Protein AF-A0A660WU81-F1 (afdb_monomer)

pLDDT: mean 74.86, std 11.62, range [47.41, 96.0]

Nearest PDB structures (foldseek):
  3zn3-assembly1_A-2  TM=6.740E-01  e=4.475E+00  Schizosaccharomyces pombe
  6q6h-assembly1_U  TM=6.605E-01  e=9.130E+00  Homo sapiens
  8pkp-assembly1_U  TM=6.583E-01  e=9.742E+00  Homo sapiens
  7dco-assembly1_I  TM=4.039E-01  e=5.435E+00  Saccharomyces cerevisiae

Radius of gyration: 25.13 Å; Cα contacts (8 Å, |Δi|>4): 30; chains: 1; bounding box: 43×25×76 Å

Sequence (91 aa):
MFEFFLKGGFLMWPILLCSVIAFAIVLERLWYFHRIKTNVGNLIAQVKKLLQEDKLEEAERLCKETRGPVAHILAVGIHIYLQVLPKILKL

Foldseek 3Di:
DCVVVVVCPPVVVVVVVVVVVVVVVVVVVVVVVVVQPPPQVVLVVVLVVCVVVVNLVVSLVSLVPDDDPNSVVSNVVSVVVVVCVVVVVVD

Secondary structure (DSSP, 8-state):
-HHHHHHTGGGHHHHHHHHHHHHHHHHHHHHHHHHHHHHHHHHHHHHHHHHHTT-HHHHHHHHHHS-SHHHHHHHHHHHHHHHHHHHHTT-

Solvent-accessible surface area (backbone atoms only — not comparable to full-atom values): 5149 Å² total; per-residue (Å²): 120,70,66,60,67,66,70,45,51,81,66,47,57,58,54,54,50,48,52,53,52,51,49,51,53,50,51,52,50,51,51,53,54,51,61,57,55,69,54,52,63,57,50,53,53,51,42,52,51,28,56,73,70,71,36,58,70,60,32,43,50,55,21,69,73,40,90,46,77,65,28,50,55,49,29,54,52,50,53,50,50,64,64,45,52,70,60,60,77,73,110

Mean predicted aligned error: 11.71 Å

Structure (mmCIF, N/CA/C/O backbone):
data_AF-A0A660WU81-F1
#
_entry.id   AF-A0A660WU81-F1
#
loop_
_atom_site.group_PDB
_atom_site.id
_atom_site.type_symbol
_atom_site.label_atom_id
_atom_site.label_alt_id
_atom_site.label_comp_id
_atom_site.label_asym_id
_atom_site.label_entity_id
_atom_site.label_seq_id
_atom_site.pdbx_PDB_ins_code
_atom_site.Cartn_x
_atom_site.Cartn_y
_atom_site.Cartn_z
_atom_site.occupancy
_atom_site.B_iso_or_equiv
_atom_site.auth_seq_id
_atom_site.auth_comp_id
_atom_site.auth_asym_id
_atom_site.auth_atom_id
_atom_site.pdbx_PDB_model_num
ATOM 1 N N . MET A 1 1 ? 8.664 -8.108 -42.615 1.00 54.62 1 MET A N 1
ATOM 2 C CA . MET A 1 1 ? 8.517 -7.737 -41.185 1.00 54.62 1 MET A CA 1
ATOM 3 C C . MET A 1 1 ? 9.808 -7.925 -40.379 1.00 54.62 1 MET A C 1
ATOM 5 O O . MET A 1 1 ? 10.126 -7.021 -39.626 1.00 54.62 1 MET A O 1
ATOM 9 N N . PHE A 1 2 ? 10.601 -8.990 -40.573 1.00 55.16 2 PHE A N 1
ATOM 10 C CA . PHE A 1 2 ? 11.917 -9.154 -39.911 1.00 55.16 2 PHE A CA 1
ATOM 11 C C . PHE A 1 2 ? 13.009 -8.151 -40.351 1.00 55.16 2 PHE A C 1
ATOM 13 O O . PHE A 1 2 ? 13.917 -7.854 -39.583 1.00 55.16 2 PHE A O 1
ATOM 20 N N . GLU A 1 3 ? 12.877 -7.557 -41.540 1.00 58.16 3 GLU A N 1
ATOM 21 C CA . GLU A 1 3 ? 13.786 -6.526 -42.080 1.00 58.16 3 GLU A CA 1
ATOM 22 C C . GLU A 1 3 ? 13.894 -5.265 -41.195 1.00 58.16 3 GLU A C 1
ATOM 24 O O . GLU A 1 3 ? 14.962 -4.666 -41.091 1.00 58.16 3 GLU A O 1
ATOM 29 N N . PHE A 1 4 ? 12.808 -4.867 -40.513 1.00 61.12 4 PHE A N 1
ATOM 30 C CA . PHE A 1 4 ? 12.818 -3.709 -39.605 1.00 61.12 4 PHE A CA 1
ATOM 31 C C . PHE A 1 4 ? 13.608 -3.989 -38.322 1.00 61.12 4 PHE A C 1
ATOM 33 O O . PHE A 1 4 ? 14.231 -3.081 -37.777 1.00 61.12 4 PHE A O 1
ATOM 40 N N . PHE A 1 5 ? 13.623 -5.249 -37.876 1.00 59.31 5 PHE A N 1
ATOM 41 C CA . PHE A 1 5 ? 14.350 -5.683 -36.685 1.00 59.31 5 PHE A CA 1
ATOM 42 C C . PHE A 1 5 ? 15.871 -5.700 -36.925 1.00 59.31 5 PHE A C 1
ATOM 44 O O . PHE A 1 5 ? 16.643 -5.343 -36.042 1.00 59.31 5 PHE A O 1
ATOM 51 N N . LEU A 1 6 ? 16.320 -6.046 -38.139 1.00 59.69 6 LEU A N 1
ATOM 52 C CA . LEU A 1 6 ? 17.741 -5.951 -38.504 1.00 59.69 6 LEU A CA 1
ATOM 53 C C . LEU A 1 6 ? 18.187 -4.507 -38.798 1.00 59.69 6 LEU A C 1
ATOM 55 O O . LEU A 1 6 ? 19.314 -4.145 -38.467 1.00 59.69 6 LEU A O 1
ATOM 59 N N . LYS A 1 7 ? 17.319 -3.656 -39.369 1.00 62.19 7 LYS A N 1
ATOM 60 C CA 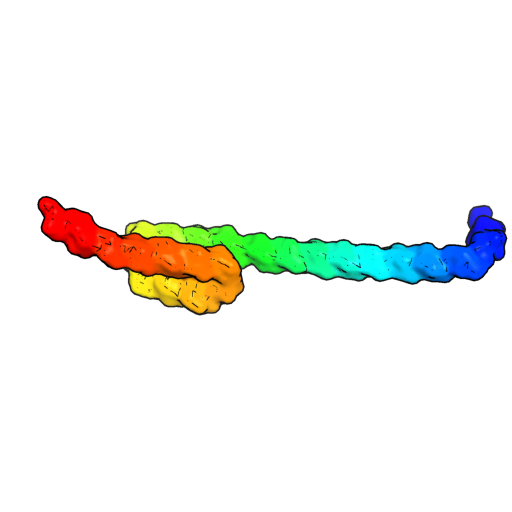. LYS A 1 7 ? 17.628 -2.229 -39.617 1.00 62.19 7 LYS A CA 1
ATOM 61 C C . LYS A 1 7 ? 17.636 -1.360 -38.359 1.00 62.19 7 LYS A C 1
ATOM 63 O O . LYS A 1 7 ? 18.282 -0.317 -38.362 1.00 62.19 7 LYS A O 1
ATOM 68 N N . GLY A 1 8 ? 16.934 -1.769 -37.301 1.00 65.00 8 GLY A N 1
ATOM 69 C CA . GLY A 1 8 ? 16.886 -1.038 -36.033 1.00 65.00 8 GLY A CA 1
ATOM 70 C C . GLY A 1 8 ? 18.221 -0.999 -35.277 1.00 65.00 8 GLY A C 1
ATOM 71 O O . GLY A 1 8 ? 18.409 -0.125 -34.432 1.00 65.00 8 GLY A O 1
ATOM 72 N N . GLY A 1 9 ? 19.164 -1.891 -35.604 1.00 76.44 9 GLY A N 1
ATOM 73 C CA . GLY A 1 9 ? 20.534 -1.861 -35.089 1.00 76.44 9 GLY A CA 1
ATOM 74 C C . GLY A 1 9 ? 20.629 -1.810 -33.556 1.00 76.44 9 GLY A C 1
ATOM 75 O O . GLY A 1 9 ? 19.731 -2.241 -32.834 1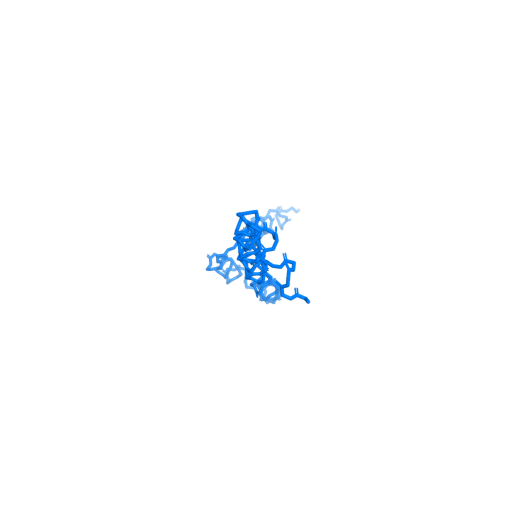.00 76.44 9 GLY A O 1
ATOM 76 N N . PHE A 1 10 ? 21.728 -1.245 -33.050 1.00 78.06 10 PHE A N 1
ATOM 77 C CA . PHE A 1 10 ? 22.029 -1.094 -31.616 1.00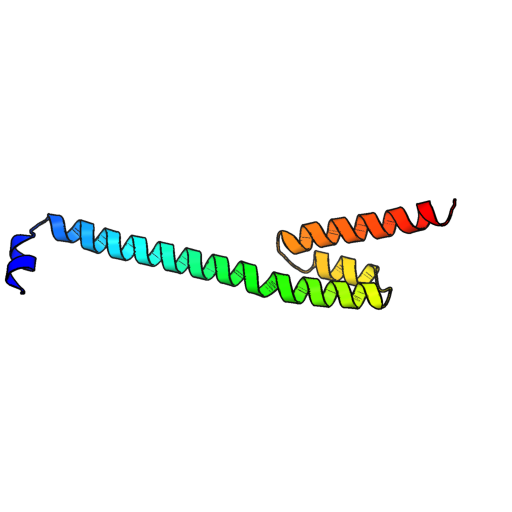 78.06 10 PHE A CA 1
ATOM 78 C C . PHE A 1 10 ? 20.892 -0.452 -30.796 1.00 78.06 10 PHE A C 1
ATOM 80 O O . PHE A 1 10 ? 20.729 -0.761 -29.619 1.00 78.06 10 PHE A O 1
ATOM 87 N N . LEU A 1 11 ? 20.065 0.392 -31.423 1.00 81.06 11 LEU A N 1
ATOM 88 C CA . LEU A 1 11 ? 18.938 1.095 -30.800 1.00 81.06 11 LEU A CA 1
ATOM 89 C C . LEU A 1 11 ? 17.800 0.174 -30.343 1.00 81.06 11 LEU A C 1
ATOM 91 O O . LEU A 1 11 ? 17.026 0.555 -29.468 1.00 81.06 11 LEU A O 1
ATOM 95 N N . MET A 1 12 ? 17.696 -1.046 -30.865 1.00 84.00 12 MET A N 1
ATOM 96 C CA . MET A 1 12 ? 16.639 -1.972 -30.450 1.00 84.00 12 MET A CA 1
ATOM 97 C C . MET A 1 12 ? 16.859 -2.604 -29.082 1.00 84.00 12 MET A C 1
ATOM 99 O O . MET A 1 12 ? 15.901 -2.872 -28.356 1.00 84.00 12 MET A O 1
ATOM 103 N N . TRP A 1 13 ? 18.116 -2.831 -28.720 1.00 83.88 13 TRP A N 1
ATOM 104 C CA . TRP A 1 13 ? 18.478 -3.445 -27.452 1.00 83.88 13 TRP A CA 1
ATOM 105 C C . TRP A 1 13 ? 18.041 -2.619 -26.226 1.00 83.88 13 TRP A C 1
ATOM 107 O O . TRP A 1 13 ? 17.397 -3.191 -25.344 1.00 83.88 13 TRP A O 1
ATOM 117 N N . PRO A 1 14 ? 18.263 -1.286 -26.163 1.00 89.12 14 PRO A N 1
ATOM 118 C CA . PRO A 1 14 ? 17.779 -0.474 -25.050 1.00 89.12 14 PRO A CA 1
ATOM 119 C C . PRO A 1 14 ? 16.254 -0.348 -25.024 1.00 89.12 14 PRO A C 1
ATOM 121 O O . PRO A 1 14 ? 15.690 -0.260 -23.939 1.00 89.12 14 PRO A O 1
ATOM 124 N N . ILE A 1 15 ? 15.565 -0.381 -26.171 1.00 89.31 15 ILE A N 1
ATOM 125 C CA . ILE A 1 15 ? 14.092 -0.354 -26.204 1.00 89.31 15 ILE A CA 1
ATOM 126 C C . ILE A 1 15 ? 13.530 -1.642 -25.599 1.00 89.31 15 ILE A C 1
ATOM 128 O O . ILE A 1 15 ? 12.622 -1.591 -24.768 1.00 89.31 15 ILE A O 1
ATOM 132 N N . LEU A 1 16 ? 14.099 -2.791 -25.968 1.00 88.44 16 LEU A N 1
ATOM 133 C CA . LEU A 1 16 ? 13.701 -4.083 -25.416 1.00 88.44 16 LEU A CA 1
ATOM 134 C C . LEU A 1 16 ? 13.988 -4.143 -23.910 1.00 88.44 16 LEU A C 1
ATOM 136 O O . LEU A 1 16 ? 13.110 -4.521 -23.136 1.00 88.44 16 LEU A O 1
ATOM 140 N N . LEU A 1 17 ? 15.166 -3.680 -23.483 1.00 92.50 17 LEU A N 1
ATOM 141 C CA . LEU A 1 17 ? 15.519 -3.578 -22.067 1.00 92.50 17 LEU A CA 1
ATOM 142 C C . LEU A 1 17 ? 14.554 -2.654 -21.306 1.00 92.50 17 LEU A C 1
ATOM 144 O O . LEU A 1 17 ? 14.052 -3.022 -20.246 1.00 92.50 17 LEU A O 1
ATOM 148 N N . CYS A 1 18 ? 14.246 -1.483 -21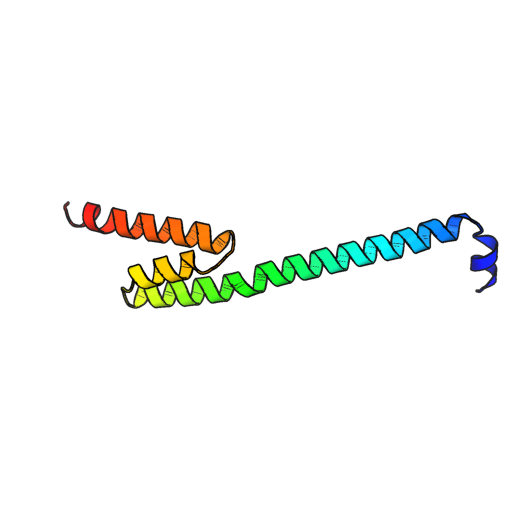.865 1.00 92.81 18 CYS A N 1
ATOM 149 C CA . CYS A 1 18 ? 13.313 -0.526 -21.279 1.00 92.81 18 CYS A CA 1
ATOM 150 C C . CYS A 1 18 ? 11.908 -1.126 -21.148 1.00 92.81 18 CYS A C 1
ATOM 152 O O . CYS A 1 18 ? 11.275 -0.970 -20.109 1.00 92.81 18 CYS A O 1
ATOM 154 N N . SER A 1 19 ? 11.447 -1.889 -22.144 1.00 94.81 19 SER A N 1
ATOM 155 C CA . SER A 1 19 ? 10.163 -2.594 -22.081 1.00 94.81 19 SER A CA 1
ATOM 156 C C . SER A 1 19 ? 10.126 -3.624 -20.952 1.00 94.81 19 SER A C 1
ATOM 158 O O . SER A 1 19 ? 9.126 -3.708 -20.240 1.00 94.81 19 SER A O 1
ATOM 160 N N . VAL A 1 20 ? 11.197 -4.400 -20.768 1.00 95.44 20 VAL A N 1
ATOM 161 C CA . VAL A 1 20 ? 11.282 -5.397 -19.689 1.00 95.44 20 VAL A CA 1
ATOM 162 C C . VAL A 1 20 ? 11.300 -4.714 -18.321 1.00 95.44 20 VAL A C 1
ATOM 164 O O . VAL A 1 20 ? 10.561 -5.121 -17.427 1.00 95.44 20 VAL A O 1
ATOM 167 N N . ILE A 1 21 ? 12.083 -3.642 -18.165 1.00 96.00 21 ILE A N 1
ATOM 168 C CA . ILE A 1 21 ? 12.154 -2.869 -16.917 1.00 96.00 21 ILE A CA 1
ATOM 169 C C . ILE A 1 21 ? 10.803 -2.214 -16.609 1.00 96.00 21 ILE A C 1
ATOM 171 O O . ILE A 1 21 ? 10.303 -2.325 -15.491 1.00 96.00 21 ILE A O 1
ATOM 175 N N . ALA A 1 22 ? 10.178 -1.573 -17.598 1.00 95.19 22 ALA A N 1
ATOM 176 C CA . ALA A 1 22 ? 8.863 -0.963 -17.445 1.00 95.19 22 ALA A CA 1
ATOM 177 C C . ALA A 1 22 ? 7.821 -2.006 -17.025 1.00 95.19 22 ALA A C 1
ATOM 179 O O . ALA A 1 22 ? 7.049 -1.767 -16.097 1.00 95.19 22 ALA A O 1
ATOM 180 N N . PHE A 1 23 ? 7.836 -3.186 -17.648 1.00 95.44 23 PHE A N 1
ATOM 181 C CA . PHE A 1 23 ? 6.929 -4.272 -17.294 1.00 95.44 23 PHE A CA 1
ATOM 182 C C . PHE A 1 23 ? 7.169 -4.794 -15.871 1.00 95.44 23 PHE A C 1
ATOM 184 O O . PHE A 1 23 ? 6.211 -4.982 -15.121 1.00 95.44 23 PHE A O 1
ATOM 191 N N . ALA A 1 24 ? 8.430 -4.954 -15.460 1.00 94.69 24 ALA A N 1
ATOM 192 C CA . ALA A 1 24 ? 8.781 -5.354 -14.098 1.00 94.69 24 ALA A CA 1
ATOM 193 C C . ALA A 1 24 ? 8.267 -4.348 -13.052 1.00 94.69 24 ALA A C 1
ATOM 195 O O . ALA A 1 24 ? 7.640 -4.748 -12.072 1.00 94.69 24 ALA A O 1
ATOM 196 N N . ILE A 1 25 ? 8.440 -3.043 -13.295 1.00 94.38 25 ILE A N 1
ATOM 197 C CA . ILE A 1 25 ? 7.940 -1.981 -12.406 1.00 94.38 25 ILE A CA 1
ATOM 198 C C . ILE A 1 25 ? 6.407 -1.985 -12.348 1.00 94.38 25 ILE A C 1
ATOM 200 O O . ILE A 1 25 ? 5.824 -1.791 -11.279 1.00 94.38 25 ILE A O 1
ATOM 204 N N . VAL A 1 26 ? 5.735 -2.204 -13.482 1.00 95.44 26 VAL A N 1
ATOM 205 C CA . VAL A 1 26 ? 4.268 -2.291 -13.532 1.00 95.44 26 VAL A CA 1
ATOM 206 C C . VAL A 1 26 ? 3.769 -3.484 -12.720 1.00 95.44 26 VAL A C 1
ATOM 208 O O . VAL A 1 26 ? 2.831 -3.323 -11.937 1.00 95.44 26 VAL A O 1
ATOM 211 N N . LEU A 1 27 ? 4.408 -4.650 -12.846 1.00 94.38 27 LEU A N 1
ATOM 212 C CA . LEU A 1 27 ? 4.078 -5.826 -12.040 1.00 94.38 27 LEU A CA 1
ATOM 213 C C . LEU A 1 27 ? 4.306 -5.573 -10.548 1.00 94.38 27 LEU A C 1
ATOM 215 O O . LEU A 1 27 ? 3.417 -5.863 -9.748 1.00 94.38 27 LEU A O 1
ATOM 219 N N . GLU A 1 28 ? 5.441 -4.983 -10.171 1.00 91.88 28 GLU A N 1
ATOM 220 C CA . GLU A 1 28 ? 5.738 -4.649 -8.776 1.00 91.88 28 GLU A CA 1
ATOM 221 C C . GLU A 1 28 ? 4.697 -3.679 -8.199 1.00 91.88 28 GLU A C 1
ATOM 223 O O . GLU A 1 28 ? 4.143 -3.925 -7.124 1.00 91.88 28 GLU A O 1
ATOM 228 N N . ARG A 1 29 ? 4.340 -2.625 -8.948 1.00 88.75 29 ARG A N 1
ATOM 229 C CA . ARG A 1 29 ? 3.281 -1.687 -8.545 1.00 88.75 29 ARG A CA 1
ATOM 230 C C . ARG A 1 29 ? 1.920 -2.356 -8.429 1.00 88.75 29 ARG A C 1
ATOM 232 O O . ARG A 1 29 ? 1.201 -2.065 -7.474 1.00 88.75 29 ARG A O 1
ATOM 239 N N . LEU A 1 30 ? 1.549 -3.222 -9.372 1.00 88.12 30 LEU A N 1
ATOM 240 C CA . LEU A 1 30 ? 0.278 -3.948 -9.326 1.00 88.12 30 LEU A CA 1
ATOM 241 C C . LEU A 1 30 ? 0.213 -4.856 -8.099 1.00 88.12 30 LEU A C 1
ATOM 243 O O . LEU A 1 30 ? -0.797 -4.861 -7.395 1.00 88.12 30 LEU A O 1
ATOM 247 N N . TRP A 1 31 ? 1.297 -5.571 -7.801 1.00 84.31 31 TRP A N 1
ATOM 248 C CA . TRP A 1 31 ? 1.371 -6.454 -6.642 1.00 84.31 31 TRP A CA 1
ATOM 249 C C . TRP A 1 31 ? 1.345 -5.673 -5.326 1.00 84.31 31 TRP A C 1
ATOM 251 O O . TRP A 1 31 ? 0.598 -6.024 -4.411 1.00 84.31 31 TRP A O 1
ATOM 261 N N . TYR A 1 32 ? 2.075 -4.557 -5.249 1.00 82.81 32 TYR A N 1
ATOM 262 C CA . TYR A 1 32 ? 2.047 -3.641 -4.109 1.00 82.81 32 TYR A CA 1
ATOM 263 C C . TYR A 1 32 ? 0.643 -3.066 -3.874 1.00 82.81 32 TYR A C 1
ATOM 265 O O . TYR A 1 32 ? 0.127 -3.102 -2.755 1.00 82.81 32 TYR A O 1
ATOM 273 N N . PHE A 1 33 ? -0.019 -2.605 -4.937 1.00 77.69 33 PHE A N 1
ATOM 274 C CA . PHE A 1 33 ? -1.374 -2.065 -4.858 1.00 77.69 33 PHE A CA 1
ATOM 275 C C . PHE A 1 33 ? -2.398 -3.126 -4.435 1.00 77.69 33 PHE A C 1
ATOM 277 O O . PHE A 1 33 ? -3.263 -2.858 -3.596 1.00 77.69 33 PHE A O 1
ATOM 284 N N . HIS A 1 34 ? -2.281 -4.346 -4.964 1.00 72.94 34 HIS A N 1
ATOM 285 C CA . HIS A 1 34 ? -3.151 -5.455 -4.581 1.00 72.94 34 HIS A CA 1
ATOM 286 C C . HIS A 1 34 ? -2.942 -5.847 -3.110 1.00 72.94 34 HIS A C 1
ATOM 288 O O . HIS A 1 34 ? -3.910 -5.991 -2.363 1.00 72.94 34 HIS A O 1
ATOM 294 N N . ARG A 1 35 ? -1.685 -5.908 -2.652 1.00 67.19 35 ARG A N 1
ATOM 295 C CA . ARG A 1 35 ? -1.336 -6.204 -1.254 1.00 67.19 35 ARG A CA 1
ATOM 296 C C . ARG A 1 35 ? -1.897 -5.172 -0.272 1.00 67.19 35 ARG A C 1
ATOM 298 O O . ARG A 1 35 ? -2.324 -5.552 0.816 1.00 67.19 35 ARG A O 1
ATOM 305 N N . ILE A 1 36 ? -1.937 -3.891 -0.647 1.00 64.75 36 ILE A N 1
ATOM 306 C CA . ILE A 1 36 ? -2.545 -2.838 0.184 1.00 64.75 36 ILE A CA 1
ATOM 307 C C . ILE A 1 36 ? -4.063 -3.024 0.290 1.00 64.75 36 ILE A C 1
ATOM 309 O O . ILE A 1 36 ? -4.620 -2.879 1.377 1.00 64.75 36 ILE A O 1
ATOM 313 N N . LYS A 1 37 ? -4.747 -3.369 -0.806 1.00 59.50 37 LYS A N 1
ATOM 314 C CA . LYS A 1 37 ? -6.212 -3.509 -0.801 1.00 59.50 37 LYS A CA 1
ATOM 315 C C . LYS A 1 37 ? -6.715 -4.716 -0.005 1.00 59.50 37 LYS A C 1
ATOM 317 O O . LYS A 1 37 ? -7.738 -4.593 0.666 1.00 59.50 37 LYS A O 1
ATOM 322 N N . THR A 1 38 ? -6.016 -5.849 -0.039 1.00 56.91 38 THR A N 1
ATOM 323 C CA . THR A 1 38 ? -6.531 -7.113 0.524 1.00 56.9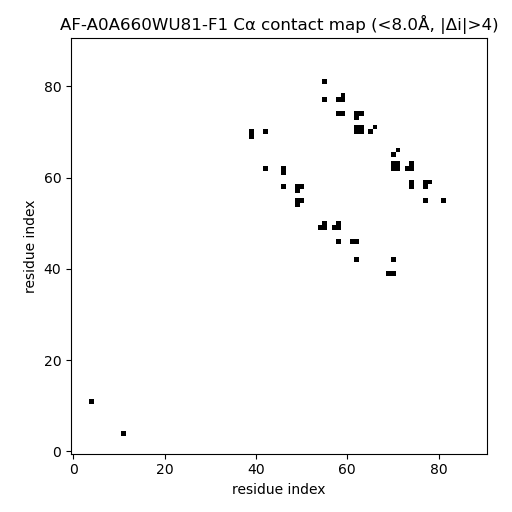1 38 THR A CA 1
ATOM 324 C C . THR A 1 38 ? -6.666 -7.112 2.052 1.00 56.91 38 THR A C 1
ATOM 326 O O . THR A 1 38 ? -7.529 -7.805 2.580 1.00 56.91 38 THR A O 1
ATOM 329 N N . ASN A 1 39 ? -5.895 -6.301 2.785 1.00 61.53 39 ASN A N 1
ATOM 330 C CA . ASN A 1 39 ? -5.986 -6.275 4.252 1.00 61.53 39 ASN A CA 1
ATOM 331 C C . ASN A 1 39 ? -6.979 -5.235 4.793 1.00 61.53 39 ASN A C 1
ATOM 333 O O . ASN A 1 39 ? -7.619 -5.462 5.814 1.00 61.53 39 ASN A O 1
ATOM 337 N N . VAL A 1 40 ? -7.160 -4.103 4.108 1.00 66.06 40 VAL A N 1
ATOM 338 C CA . VAL A 1 40 ? -7.894 -2.956 4.671 1.00 66.06 40 VAL A CA 1
ATOM 339 C C . VAL A 1 40 ? -9.395 -3.219 4.822 1.00 66.06 40 VAL A C 1
ATOM 341 O O . VAL A 1 40 ? -9.966 -2.914 5.867 1.00 66.06 40 VAL A O 1
ATOM 344 N N . GLY A 1 41 ? -10.043 -3.804 3.810 1.00 69.50 41 GLY A N 1
ATOM 345 C CA . GLY A 1 41 ? -11.496 -4.020 3.839 1.00 69.50 41 GLY A CA 1
ATOM 346 C C . GLY A 1 41 ? -11.939 -5.002 4.929 1.00 69.50 41 GLY A C 1
ATOM 347 O O . GLY A 1 41 ? -12.903 -4.742 5.646 1.00 69.50 41 GLY A O 1
ATOM 348 N N . ASN A 1 42 ? -11.201 -6.103 5.092 1.00 73.62 42 ASN A N 1
ATOM 349 C CA . ASN A 1 42 ? -11.504 -7.122 6.096 1.00 73.62 42 ASN A CA 1
ATOM 350 C C . ASN A 1 42 ? -11.247 -6.605 7.523 1.00 73.62 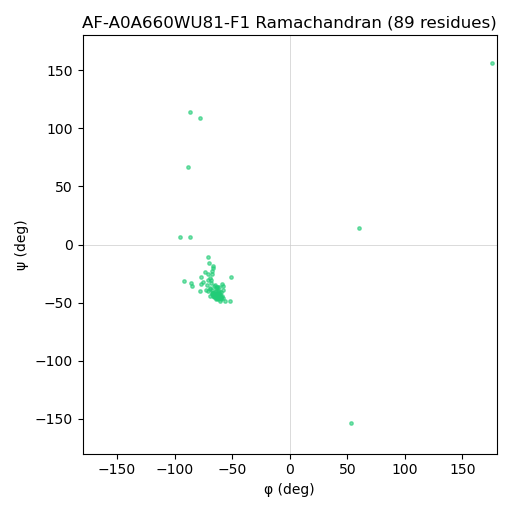42 ASN A C 1
ATOM 352 O O . ASN A 1 42 ? -12.049 -6.842 8.423 1.00 73.62 42 ASN A O 1
ATOM 356 N N . LEU A 1 43 ? -10.183 -5.818 7.714 1.00 73.19 43 LEU A N 1
ATOM 357 C CA . LEU A 1 43 ? -9.886 -5.190 9.003 1.00 73.19 43 LEU A CA 1
ATOM 358 C C . LEU A 1 43 ? -10.990 -4.258 9.472 1.00 73.19 43 LEU A C 1
ATOM 360 O O . LEU A 1 43 ? -11.434 -4.356 10.610 1.00 73.19 43 LEU A O 1
ATOM 364 N N . ILE A 1 44 ? -11.451 -3.371 8.590 1.00 73.94 44 ILE A N 1
ATOM 365 C CA . ILE A 1 44 ? -12.514 -2.421 8.924 1.00 73.94 44 ILE A CA 1
ATOM 366 C C . ILE A 1 44 ? -13.797 -3.175 9.287 1.00 73.94 44 ILE A C 1
ATOM 368 O O . ILE A 1 44 ? -14.462 -2.815 10.256 1.00 73.94 44 ILE A O 1
ATOM 372 N N . ALA A 1 45 ? -14.131 -4.239 8.550 1.00 79.81 45 ALA A N 1
ATOM 373 C CA . ALA A 1 45 ? -15.304 -5.058 8.838 1.00 79.81 45 ALA A CA 1
ATOM 374 C C . ALA A 1 45 ? -15.211 -5.755 10.209 1.00 79.81 45 ALA A C 1
ATOM 376 O O . ALA A 1 45 ? -16.169 -5.704 10.983 1.00 79.81 45 ALA A O 1
ATOM 377 N N . GLN A 1 46 ? -14.062 -6.356 10.534 1.00 77.19 46 GLN A N 1
ATOM 378 C CA . GLN A 1 46 ? -13.841 -7.021 11.823 1.00 77.19 46 GLN A CA 1
ATOM 379 C C . GLN A 1 46 ? -13.847 -6.033 12.991 1.00 77.19 46 GLN A C 1
ATOM 381 O O . GLN A 1 46 ? -14.537 -6.263 13.981 1.00 77.19 46 GLN A O 1
ATOM 386 N N . VAL A 1 47 ? -13.157 -4.900 12.856 1.00 78.06 47 VAL A N 1
ATOM 387 C CA . VAL A 1 47 ? -13.127 -3.862 13.892 1.00 78.06 47 VAL A CA 1
ATOM 388 C C . VAL A 1 47 ? -14.513 -3.275 14.123 1.00 78.06 47 VAL A C 1
ATOM 390 O O . VAL A 1 47 ? -14.918 -3.119 15.271 1.00 78.06 47 VAL A O 1
ATOM 393 N N . LYS A 1 48 ? -15.282 -3.013 13.058 1.00 76.94 48 LYS A N 1
ATOM 394 C CA . LYS A 1 48 ? -16.667 -2.543 13.184 1.00 76.94 48 LYS A CA 1
ATOM 395 C C . LYS A 1 48 ? -17.534 -3.548 13.945 1.00 76.94 48 LYS A C 1
ATOM 397 O O . LYS A 1 48 ? -18.339 -3.134 14.773 1.00 76.94 48 LYS A O 1
ATOM 402 N N . LYS A 1 49 ? -17.367 -4.848 13.682 1.00 81.75 49 LYS A N 1
ATOM 403 C CA . LYS A 1 49 ? -18.103 -5.904 14.384 1.00 81.75 49 LYS A CA 1
ATOM 404 C C . LYS A 1 49 ? -17.749 -5.939 15.875 1.00 81.75 49 LYS A C 1
ATOM 406 O O . LYS A 1 49 ? -18.655 -5.949 16.698 1.00 81.75 49 LYS A O 1
ATOM 411 N N . LEU A 1 50 ? -16.461 -5.879 16.219 1.00 79.62 50 LEU A N 1
ATOM 412 C CA . LEU A 1 50 ? -16.012 -5.841 17.617 1.00 79.62 50 LEU A CA 1
ATOM 413 C C . LEU A 1 50 ? -16.487 -4.582 18.355 1.00 79.62 50 LEU A C 1
ATOM 415 O O . LEU A 1 50 ? -16.867 -4.671 19.518 1.00 79.62 50 LEU A O 1
ATOM 419 N N . LEU A 1 51 ? -16.531 -3.431 17.672 1.00 74.75 51 LEU A N 1
ATOM 420 C CA . LEU A 1 51 ? -17.093 -2.198 18.231 1.00 74.75 51 LEU A CA 1
ATOM 421 C C . LEU A 1 51 ? -18.594 -2.325 18.532 1.00 74.75 51 LEU A C 1
ATOM 423 O O . LEU A 1 51 ? -19.056 -1.786 19.528 1.00 74.75 51 LEU A O 1
ATOM 427 N N . GLN A 1 52 ? -19.358 -3.026 17.687 1.00 76.69 52 GLN A N 1
ATOM 428 C CA . GLN A 1 52 ? -20.787 -3.276 17.930 1.00 76.69 52 GLN A CA 1
ATOM 429 C C . GLN A 1 52 ? -21.038 -4.270 19.071 1.00 76.69 52 GLN A C 1
ATOM 431 O O . GLN A 1 52 ? -22.101 -4.229 19.682 1.00 76.69 52 GLN A O 1
ATOM 436 N N . GLU A 1 53 ? -20.081 -5.154 19.350 1.00 80.31 53 GLU A N 1
ATOM 437 C CA . GLU A 1 53 ? -20.137 -6.108 20.464 1.00 80.31 53 GLU A CA 1
ATOM 438 C C . GLU A 1 53 ? -19.607 -5.515 21.789 1.00 80.31 53 GLU A C 1
ATOM 440 O O . GLU A 1 53 ? -19.477 -6.252 22.761 1.00 80.31 53 GLU A O 1
ATOM 445 N N . ASP A 1 54 ? -19.297 -4.210 21.834 1.00 72.50 54 ASP A N 1
ATOM 446 C CA . ASP A 1 54 ? -18.703 -3.487 22.980 1.00 72.50 54 ASP A CA 1
ATOM 447 C C . ASP A 1 54 ? -17.315 -4.017 23.417 1.00 72.50 54 ASP A C 1
ATOM 449 O O . ASP A 1 54 ? -16.774 -3.664 24.464 1.00 72.50 54 ASP A O 1
ATOM 453 N N . LYS A 1 55 ? -16.667 -4.841 22.581 1.00 77.50 55 LYS A N 1
ATOM 454 C CA . LYS A 1 55 ? -15.360 -5.463 22.862 1.00 77.50 55 LYS A CA 1
ATOM 455 C C . LYS A 1 55 ? -14.206 -4.567 22.425 1.00 77.50 55 LYS A C 1
ATOM 457 O O . LYS A 1 55 ? -13.448 -4.877 21.502 1.00 77.50 55 LYS A O 1
ATOM 462 N N . LEU A 1 56 ? -14.072 -3.429 23.095 1.00 72.88 56 LEU A N 1
ATOM 463 C CA . LEU A 1 56 ? -13.086 -2.405 22.744 1.00 72.88 56 LEU A CA 1
ATOM 464 C C . LEU A 1 56 ? -11.628 -2.877 22.930 1.00 72.88 56 LEU A C 1
ATOM 466 O O . LEU A 1 56 ? -10.772 -2.539 22.112 1.00 72.88 56 LEU A O 1
ATOM 470 N N . GLU A 1 57 ? -11.351 -3.713 23.935 1.00 73.81 57 GLU A N 1
ATOM 471 C CA . GLU A 1 57 ? -10.013 -4.285 24.168 1.00 73.81 57 GLU A CA 1
ATOM 472 C C . GLU A 1 57 ? -9.581 -5.247 23.049 1.00 73.81 57 GLU A C 1
ATOM 474 O O . GLU A 1 57 ? -8.440 -5.201 22.578 1.00 73.81 57 GLU A O 1
ATOM 479 N N . GLU A 1 58 ? -10.497 -6.096 22.567 1.00 75.62 58 GLU A N 1
ATOM 480 C CA . GLU A 1 58 ? -10.221 -6.982 21.431 1.00 75.62 58 GLU A CA 1
ATOM 481 C C . GLU A 1 58 ? -9.996 -6.173 20.149 1.00 75.62 58 GLU A C 1
ATOM 483 O O . GLU A 1 58 ? -9.143 -6.528 19.333 1.00 75.62 58 GLU A O 1
ATOM 488 N N . ALA A 1 59 ? -10.721 -5.060 19.981 1.00 72.56 59 ALA A N 1
ATOM 489 C CA . ALA A 1 59 ? -10.598 -4.214 18.801 1.00 72.56 59 ALA A CA 1
ATOM 490 C C . ALA A 1 59 ? -9.227 -3.522 18.769 1.00 72.56 59 ALA A C 1
ATOM 492 O O . ALA A 1 59 ? -8.590 -3.459 17.714 1.00 72.56 59 ALA A O 1
ATOM 493 N N . GLU A 1 60 ? -8.728 -3.072 19.925 1.00 72.06 60 GLU A N 1
ATOM 494 C CA . GLU A 1 60 ? -7.376 -2.524 20.056 1.00 72.06 60 GLU A CA 1
ATOM 495 C C . GLU A 1 60 ? -6.313 -3.583 19.729 1.00 72.06 60 GLU A C 1
ATOM 497 O O . GLU A 1 60 ? -5.368 -3.316 18.976 1.00 72.06 60 GLU A O 1
ATOM 502 N N . ARG A 1 61 ? -6.482 -4.805 20.248 1.00 76.88 61 ARG A N 1
ATOM 503 C CA . ARG A 1 61 ? -5.547 -5.912 20.013 1.00 76.88 61 ARG A CA 1
ATOM 504 C C . ARG A 1 61 ? -5.492 -6.314 18.539 1.00 76.88 61 ARG A C 1
ATOM 506 O O . ARG A 1 61 ? -4.398 -6.453 17.994 1.00 76.88 61 ARG A O 1
ATOM 513 N N . LEU A 1 62 ? -6.644 -6.400 17.873 1.00 75.19 62 LEU A N 1
ATOM 514 C CA . LEU A 1 62 ? -6.741 -6.704 16.443 1.00 75.19 62 LEU A CA 1
ATOM 515 C C . LEU A 1 62 ? -6.058 -5.628 15.579 1.00 75.19 62 LEU A C 1
ATOM 517 O O . LEU A 1 62 ? -5.357 -5.944 14.61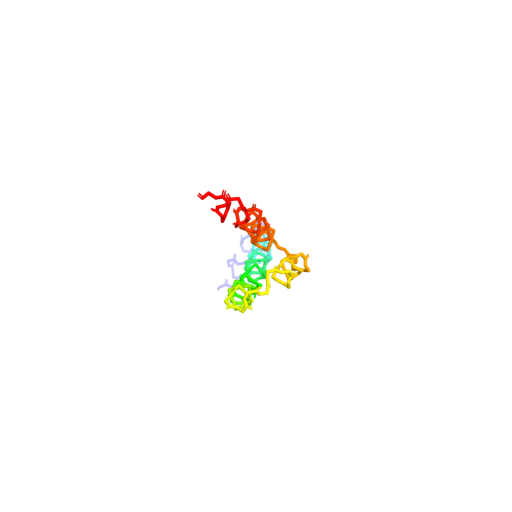0 1.00 75.19 62 LEU A O 1
ATOM 521 N N . CYS A 1 63 ? -6.209 -4.352 15.952 1.00 69.69 63 CYS A N 1
ATOM 522 C CA . CYS A 1 63 ? -5.521 -3.250 15.278 1.00 69.69 63 CYS A CA 1
ATOM 523 C C . CYS A 1 63 ? -4.001 -3.266 15.519 1.00 69.69 63 CYS A C 1
ATOM 525 O O . CYS A 1 63 ? -3.247 -2.900 14.619 1.00 69.69 63 CYS A O 1
ATOM 527 N N . LYS A 1 64 ? -3.540 -3.706 16.700 1.00 69.88 64 LYS A N 1
ATOM 528 C CA . LYS A 1 64 ? -2.109 -3.867 17.025 1.00 69.88 64 LYS A CA 1
ATOM 529 C C . LYS A 1 64 ? -1.461 -5.058 16.319 1.00 69.88 64 LYS A C 1
ATOM 531 O O . LYS A 1 64 ? -0.319 -4.944 15.877 1.00 69.88 64 LYS A O 1
ATOM 536 N N . GLU A 1 65 ? -2.164 -6.185 16.207 1.00 70.69 65 GLU A N 1
ATOM 537 C CA . GLU A 1 65 ? -1.663 -7.363 15.484 1.00 70.69 65 GLU A CA 1
ATOM 538 C C . GLU A 1 65 ? -1.594 -7.121 13.976 1.00 70.69 65 GLU A C 1
ATOM 540 O O . GLU A 1 65 ? -0.722 -7.666 13.290 1.00 70.69 65 GLU A O 1
ATOM 545 N N . THR A 1 66 ? -2.460 -6.256 13.446 1.00 70.62 66 THR A N 1
ATOM 546 C CA . THR A 1 66 ? -2.481 -6.026 12.009 1.00 70.62 66 THR A CA 1
ATOM 547 C C . THR A 1 66 ? -1.488 -4.960 11.566 1.00 70.62 66 THR A C 1
ATOM 549 O O . THR A 1 66 ? -1.625 -3.769 11.826 1.00 70.62 66 THR A O 1
ATOM 552 N N . ARG A 1 67 ? -0.485 -5.391 10.799 1.00 56.81 67 ARG A N 1
ATOM 553 C CA . ARG A 1 67 ? 0.521 -4.511 10.198 1.00 56.81 67 ARG A CA 1
ATOM 554 C C . ARG A 1 67 ? -0.037 -3.791 8.968 1.00 56.81 67 ARG A C 1
ATOM 556 O O . ARG A 1 67 ? -0.199 -4.391 7.907 1.00 56.81 67 ARG A O 1
ATOM 563 N N . GLY A 1 68 ? -0.272 -2.488 9.090 1.00 67.62 68 GLY A N 1
ATOM 564 C CA . GLY A 1 68 ? -0.605 -1.618 7.963 1.00 67.62 68 GLY A CA 1
ATOM 565 C C . GLY A 1 68 ? -0.928 -0.185 8.396 1.00 67.62 68 GLY A C 1
ATOM 566 O O . GLY A 1 68 ? -1.356 0.024 9.531 1.00 67.62 68 GLY A O 1
ATOM 567 N N . PRO A 1 69 ? -0.769 0.810 7.505 1.00 66.56 69 PRO A N 1
ATOM 568 C CA . PRO A 1 69 ? -1.044 2.213 7.827 1.00 66.56 69 PRO A CA 1
ATOM 569 C C . PRO A 1 69 ? -2.492 2.431 8.288 1.00 66.56 69 PRO A C 1
ATOM 571 O O . PRO A 1 69 ? -2.737 3.205 9.206 1.00 66.56 69 PRO A O 1
ATOM 574 N N . VAL A 1 70 ? -3.450 1.692 7.718 1.00 69.50 70 VAL A N 1
ATOM 575 C CA . VAL A 1 70 ? -4.865 1.795 8.103 1.00 69.50 70 VAL A CA 1
ATOM 576 C C . VAL A 1 70 ? -5.135 1.203 9.484 1.00 69.50 70 VAL A C 1
ATOM 578 O O . VAL A 1 70 ? -5.868 1.808 10.255 1.00 69.50 70 VAL A O 1
ATOM 581 N N . ALA A 1 71 ? -4.516 0.070 9.831 1.00 72.38 71 ALA A N 1
ATOM 582 C CA . ALA A 1 71 ? -4.651 -0.531 11.159 1.00 72.38 71 ALA A CA 1
ATOM 583 C C . ALA A 1 71 ? -4.085 0.382 12.253 1.00 72.38 71 ALA A C 1
ATOM 585 O O . ALA A 1 71 ? -4.676 0.499 13.320 1.00 72.38 71 ALA A O 1
ATOM 586 N N . HIS A 1 72 ? -2.993 1.094 11.959 1.00 71.81 72 HIS A N 1
ATOM 587 C CA . HIS A 1 72 ? -2.416 2.065 12.884 1.00 71.81 72 HIS A CA 1
ATOM 588 C C . HIS A 1 72 ? -3.353 3.259 13.129 1.00 71.81 72 HIS A C 1
ATOM 590 O O . HIS A 1 72 ? -3.576 3.639 14.275 1.00 71.81 72 HIS A O 1
ATOM 596 N N . ILE A 1 73 ? -3.966 3.804 12.070 1.00 77.44 73 ILE A N 1
ATOM 597 C CA . ILE A 1 73 ? -4.963 4.882 12.189 1.00 77.44 73 ILE A CA 1
ATOM 598 C C . ILE A 1 73 ? -6.190 4.400 12.977 1.00 77.44 73 ILE A C 1
ATOM 600 O O . ILE A 1 73 ? -6.675 5.111 13.856 1.00 77.44 73 ILE A O 1
ATOM 604 N N . LEU A 1 74 ? -6.670 3.183 12.699 1.00 74.88 74 LEU A N 1
ATOM 605 C CA . LEU A 1 74 ? -7.806 2.588 13.405 1.00 74.88 74 LEU A CA 1
ATOM 606 C C . LEU A 1 74 ? -7.492 2.344 14.889 1.00 74.88 74 LEU A C 1
ATOM 608 O O . LEU A 1 74 ? -8.312 2.690 15.734 1.00 74.88 74 LEU A O 1
ATOM 612 N N . ALA A 1 75 ? -6.297 1.838 15.215 1.00 75.06 75 ALA A N 1
ATOM 613 C CA . ALA A 1 75 ? -5.839 1.656 16.594 1.00 75.06 75 ALA A CA 1
ATOM 614 C C . ALA A 1 75 ? -5.888 2.973 17.377 1.00 75.06 75 ALA A C 1
ATOM 616 O O . ALA A 1 75 ? -6.435 3.025 18.476 1.00 75.06 75 ALA A O 1
ATOM 617 N N . VAL A 1 76 ? -5.348 4.047 16.790 1.00 78.00 76 VAL A N 1
ATOM 618 C CA . VAL A 1 76 ? -5.344 5.381 17.404 1.00 78.00 76 VAL A CA 1
ATOM 619 C C . VAL A 1 76 ? -6.772 5.904 17.574 1.00 78.00 76 VAL A C 1
ATOM 621 O O . VAL A 1 76 ? -7.108 6.415 18.639 1.00 78.00 76 VAL A O 1
ATOM 624 N N . GLY A 1 77 ? -7.635 5.732 16.568 1.00 80.56 77 GLY A N 1
ATOM 625 C CA . GLY A 1 77 ? -9.040 6.139 16.646 1.00 80.56 77 GLY A CA 1
ATOM 626 C C . GLY A 1 77 ? -9.813 5.437 17.770 1.00 80.56 77 GLY A C 1
ATOM 627 O O . GLY A 1 77 ? -10.519 6.098 18.530 1.00 80.56 77 GLY A O 1
ATOM 628 N N . ILE A 1 78 ? -9.639 4.120 17.922 1.00 79.12 78 ILE A N 1
ATOM 629 C CA . ILE A 1 78 ? -10.273 3.334 18.996 1.00 79.12 78 ILE A CA 1
ATOM 630 C C . ILE A 1 78 ? -9.716 3.733 20.363 1.00 79.12 78 ILE A C 1
ATOM 632 O O . ILE A 1 78 ? -10.483 3.905 21.308 1.00 79.12 78 ILE A O 1
ATOM 636 N N . HIS A 1 79 ? -8.401 3.936 20.465 1.00 77.94 79 HIS A N 1
ATOM 637 C CA . HIS A 1 79 ? -7.758 4.365 21.705 1.00 77.94 79 HIS A CA 1
ATOM 638 C C . HIS A 1 79 ? -8.290 5.725 22.185 1.00 77.94 79 HIS A C 1
ATOM 640 O O . HIS A 1 79 ? -8.604 5.893 23.363 1.00 77.94 79 HIS A O 1
ATOM 646 N N . ILE A 1 80 ? -8.470 6.679 21.265 1.00 78.62 80 ILE A N 1
ATOM 647 C CA . ILE A 1 80 ? -9.077 7.979 21.577 1.00 78.62 80 ILE A CA 1
ATOM 648 C C . ILE A 1 80 ? -10.541 7.801 22.000 1.00 78.62 80 ILE A 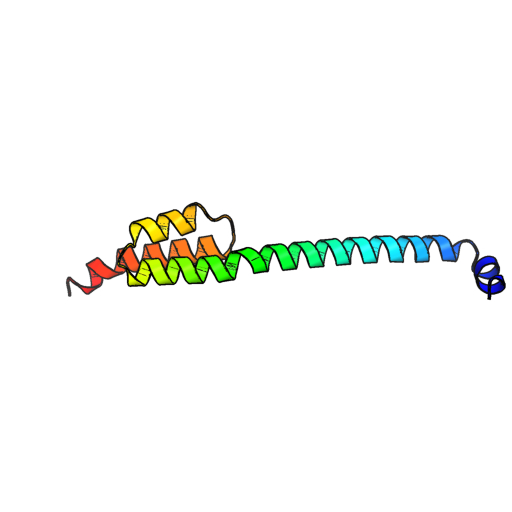C 1
ATOM 650 O O . ILE A 1 80 ? -10.953 8.387 22.997 1.00 78.62 80 ILE A O 1
ATOM 654 N N . TYR A 1 81 ? -11.324 6.979 21.293 1.00 76.00 81 TYR A N 1
ATOM 655 C CA . TYR A 1 81 ? -12.724 6.719 21.651 1.00 76.00 81 TYR A CA 1
ATOM 656 C C . TYR A 1 81 ? -12.861 6.149 23.073 1.00 76.00 81 TYR A C 1
ATOM 658 O O . TYR A 1 81 ? -13.640 6.668 23.876 1.00 76.00 81 TYR A O 1
ATOM 666 N N . LEU A 1 82 ? -12.027 5.162 23.416 1.00 71.38 82 LEU A N 1
ATOM 667 C CA . LEU A 1 82 ? -11.925 4.579 24.756 1.00 71.38 82 LEU A CA 1
ATOM 668 C C . LEU A 1 82 ? -11.580 5.613 25.834 1.00 71.38 82 LEU A C 1
ATOM 670 O O . LEU A 1 82 ? -12.119 5.561 26.937 1.00 71.38 82 LEU A O 1
ATOM 674 N N . GLN A 1 83 ? -10.699 6.567 25.528 1.00 71.50 83 GLN A N 1
ATOM 675 C CA . GLN A 1 83 ? -10.278 7.600 26.475 1.00 71.50 83 GLN A CA 1
ATOM 676 C C . GLN A 1 83 ? -11.332 8.710 26.658 1.00 71.50 83 GLN A C 1
ATOM 678 O O . GLN A 1 83 ? -11.398 9.344 27.715 1.00 71.50 83 GLN A O 1
ATOM 683 N N . VAL A 1 84 ? -12.159 8.959 25.639 1.00 71.06 84 VAL A N 1
ATOM 684 C CA . VAL A 1 84 ? -13.173 10.025 25.632 1.00 71.06 84 VAL A CA 1
ATOM 685 C C . VAL A 1 84 ? -14.484 9.580 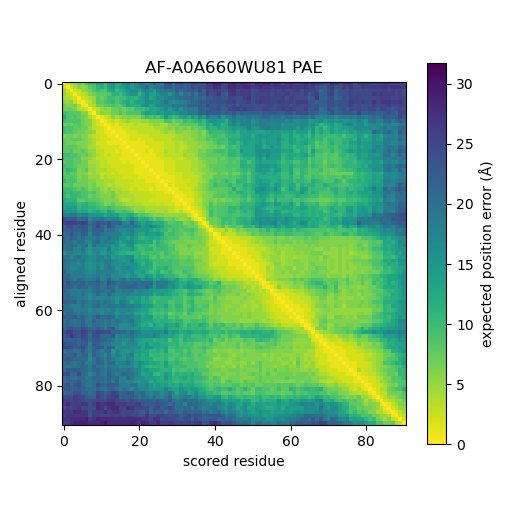26.291 1.00 71.06 84 VAL A C 1
ATOM 687 O O . VAL A 1 84 ? -15.097 10.381 27.001 1.00 71.06 84 VAL A O 1
ATOM 690 N N . LEU A 1 85 ? -14.887 8.313 26.144 1.00 68.25 85 LEU A N 1
ATOM 691 C CA . LEU A 1 85 ? -16.105 7.758 26.754 1.00 68.25 85 LEU A CA 1
ATOM 692 C C . LEU A 1 85 ? -16.229 8.002 28.282 1.00 68.25 85 LEU A C 1
ATOM 694 O O . LEU A 1 85 ? -17.259 8.528 28.711 1.00 68.25 85 LEU A O 1
ATOM 698 N N . PRO A 1 86 ? -15.203 7.748 29.125 1.00 58.66 86 PRO A N 1
ATOM 699 C CA . PRO A 1 86 ? -15.276 8.021 30.567 1.00 58.66 86 PRO A CA 1
ATOM 700 C C . PRO A 1 86 ? -15.271 9.519 30.908 1.00 58.66 86 PRO A C 1
ATOM 702 O O . PRO A 1 86 ? -15.594 9.897 32.035 1.00 58.66 86 PRO A O 1
ATOM 705 N N . LYS A 1 87 ? -14.879 10.374 29.958 1.00 59.78 87 LYS A N 1
ATOM 706 C CA . LYS A 1 87 ? -14.831 11.832 30.117 1.00 59.78 87 LYS A CA 1
ATOM 707 C C . LYS A 1 87 ? -16.181 12.484 29.811 1.00 59.78 87 LYS A C 1
ATOM 709 O O . LYS A 1 87 ? -16.514 13.470 30.454 1.00 59.78 87 LYS A O 1
ATOM 714 N N . ILE A 1 88 ? -16.946 11.921 28.872 1.00 60.47 88 ILE A N 1
ATOM 715 C CA . ILE A 1 88 ? -18.305 12.372 28.528 1.00 60.47 88 ILE A CA 1
ATOM 716 C C . ILE A 1 88 ? -19.326 11.887 29.561 1.00 60.47 88 ILE A C 1
ATOM 718 O O . ILE A 1 88 ? -20.196 12.654 29.944 1.00 60.47 88 ILE A O 1
ATOM 722 N N . LEU A 1 89 ? -19.202 10.652 30.061 1.00 58.41 89 LEU A N 1
ATOM 723 C CA . LEU A 1 89 ? -20.144 10.098 31.047 1.00 58.41 89 LEU A CA 1
ATOM 724 C C . LEU A 1 89 ? -20.024 10.735 32.452 1.00 58.41 89 LEU A C 1
ATOM 726 O O . LEU A 1 89 ? -20.842 10.471 33.326 1.00 58.41 89 LEU A O 1
ATOM 730 N N . LYS A 1 90 ? -18.974 11.531 32.693 1.00 48.91 90 LYS A N 1
ATOM 731 C CA . LYS A 1 90 ? -18.751 12.283 33.940 1.00 48.91 90 LYS A CA 1
ATOM 732 C C . LYS A 1 90 ? -19.242 13.740 33.879 1.00 48.91 90 LYS A C 1
ATOM 734 O O . LYS A 1 90 ? -18.956 14.488 34.815 1.00 48.91 90 LYS A O 1
ATOM 739 N N . LEU A 1 91 ? -19.926 14.137 32.804 1.00 47.41 91 LEU A N 1
ATOM 740 C CA . LEU A 1 91 ? -20.597 15.433 32.661 1.00 47.41 91 LEU A CA 1
ATOM 741 C C . LEU A 1 91 ? -22.113 15.253 32.803 1.00 47.41 91 LEU A C 1
ATOM 743 O O . LEU A 1 91 ? -22.739 16.143 33.413 1.00 47.41 91 LEU A O 1
#